Protein AF-G3IYX1-F1 (afdb_monomer_lite)

Organism: Methylobacter tundripaludum (strain ATCC BAA-1195 / DSM 17260 / SV96) (NCBI:txid697282)

Radius of gyration: 23.62 Å; chains: 1; bounding box: 46×28×60 Å

Structure (mmCIF, N/CA/C/O backbone):
data_AF-G3IYX1-F1
#
_entry.id   AF-G3IYX1-F1
#
loop_
_atom_site.group_PDB
_atom_site.id
_atom_site.type_symbol
_atom_site.label_atom_id
_atom_site.label_alt_id
_atom_site.label_comp_id
_atom_site.label_asym_id
_atom_site.label_entity_id
_atom_site.label_seq_id
_atom_site.pdbx_PDB_ins_code
_atom_site.Cartn_x
_atom_site.Cartn_y
_atom_site.Cartn_z
_atom_site.occupancy
_atom_site.B_iso_or_equiv
_atom_site.auth_seq_id
_atom_site.auth_comp_id
_atom_site.auth_asym_id
_atom_site.auth_atom_id
_atom_site.pdbx_PDB_model_num
ATOM 1 N N . MET A 1 1 ? -10.344 -16.133 19.775 1.00 46.09 1 MET A N 1
ATOM 2 C CA . MET A 1 1 ? -10.363 -15.340 18.525 1.00 46.09 1 MET A CA 1
ATOM 3 C C . MET A 1 1 ? -11.336 -16.036 17.587 1.00 46.09 1 MET A C 1
ATOM 5 O O . MET A 1 1 ? -11.238 -17.249 17.470 1.00 46.09 1 MET A O 1
ATOM 9 N N . LYS A 1 2 ? -12.342 -15.343 17.036 1.00 52.66 2 LYS A N 1
ATOM 10 C CA . LYS A 1 2 ? -13.260 -15.963 16.062 1.00 52.66 2 LYS A CA 1
ATOM 11 C C . LYS A 1 2 ? -12.440 -16.294 14.811 1.00 52.66 2 LYS A C 1
ATOM 13 O O . LYS A 1 2 ? -11.931 -15.370 14.187 1.00 52.66 2 LYS A O 1
ATOM 18 N N . ASN A 1 3 ? -12.285 -17.578 14.485 1.00 54.50 3 ASN A N 1
ATOM 19 C CA . ASN A 1 3 ? -11.674 -18.012 13.227 1.00 54.50 3 ASN A CA 1
ATOM 20 C C . ASN A 1 3 ? -12.611 -17.613 12.087 1.00 54.50 3 ASN A C 1
ATOM 22 O O . ASN A 1 3 ? -13.579 -18.317 11.806 1.00 54.50 3 ASN A O 1
ATOM 26 N N . GLN A 1 4 ? -12.369 -16.448 11.492 1.00 67.31 4 GLN A N 1
ATOM 27 C CA . GLN A 1 4 ? -13.032 -16.063 10.255 1.00 67.31 4 GLN A CA 1
ATOM 28 C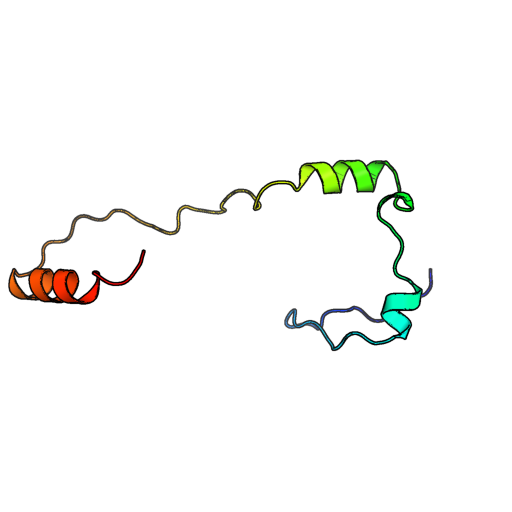 C . GLN A 1 4 ? -12.353 -16.782 9.093 1.00 67.31 4 GLN A C 1
ATOM 30 O O . GLN A 1 4 ? -11.129 -16.932 9.084 1.00 67.31 4 GLN A O 1
ATOM 35 N N . SER A 1 5 ? -13.157 -17.253 8.140 1.00 71.62 5 SER A N 1
ATOM 36 C CA . SER A 1 5 ? -12.646 -17.831 6.901 1.00 71.62 5 SER A CA 1
ATOM 37 C C . SER A 1 5 ? -11.708 -16.829 6.218 1.00 71.62 5 SER A C 1
ATOM 39 O O . SER A 1 5 ? -12.019 -15.632 6.204 1.00 71.62 5 SER A O 1
ATOM 41 N N . PRO A 1 6 ? -10.571 -17.283 5.668 1.00 85.56 6 PRO A N 1
ATOM 42 C CA . PRO A 1 6 ? -9.628 -16.402 4.993 1.00 85.56 6 PRO A CA 1
ATOM 43 C C . PRO A 1 6 ? -10.290 -15.652 3.824 1.00 85.56 6 PRO A C 1
ATOM 45 O O . PRO A 1 6 ? -11.242 -16.135 3.209 1.00 85.56 6 PRO A O 1
ATOM 48 N N . LEU A 1 7 ? -9.803 -14.436 3.552 1.00 88.50 7 LEU A N 1
ATOM 49 C CA . LEU A 1 7 ? -10.276 -13.591 2.443 1.00 88.50 7 LEU A CA 1
ATOM 50 C C . LEU A 1 7 ? -9.753 -14.055 1.078 1.00 88.50 7 LEU A C 1
ATOM 52 O O . LEU A 1 7 ? -10.328 -13.703 0.052 1.00 88.50 7 LEU A O 1
ATOM 56 N N . THR A 1 8 ? -8.671 -14.827 1.078 1.00 91.69 8 THR A N 1
ATOM 57 C CA . THR A 1 8 ? -8.045 -15.397 -0.114 1.00 91.69 8 THR A CA 1
ATOM 58 C C . THR A 1 8 ? -8.120 -16.914 -0.097 1.00 91.69 8 THR A C 1
ATOM 60 O O . THR A 1 8 ? -8.071 -17.528 0.975 1.00 91.69 8 THR A O 1
ATOM 63 N N . ASP A 1 9 ? -8.211 -17.509 -1.281 1.00 89.88 9 ASP A N 1
ATOM 64 C CA . ASP A 1 9 ? -8.116 -18.954 -1.468 1.00 89.88 9 ASP A CA 1
ATOM 65 C C . ASP A 1 9 ? -6.655 -19.448 -1.546 1.00 89.88 9 ASP A C 1
ATOM 67 O O . ASP A 1 9 ? -5.708 -18.716 -1.243 1.00 89.88 9 ASP A O 1
ATOM 71 N N . ALA A 1 10 ? -6.479 -20.731 -1.880 1.00 91.81 10 ALA A N 1
ATOM 72 C CA . ALA A 1 10 ? -5.166 -21.369 -1.972 1.00 91.81 10 ALA A CA 1
ATOM 73 C C . ALA A 1 10 ? -4.328 -20.874 -3.164 1.00 91.81 10 ALA A C 1
ATOM 75 O O . ALA A 1 10 ? -3.100 -20.939 -3.097 1.00 91.81 10 ALA A O 1
ATOM 76 N N . ASP A 1 11 ? -4.980 -20.372 -4.213 1.00 92.50 11 ASP A N 1
ATOM 77 C CA . ASP A 1 11 ? -4.338 -19.813 -5.403 1.00 92.50 11 ASP A CA 1
ATOM 78 C C . ASP A 1 11 ? -4.028 -18.313 -5.225 1.00 92.50 11 ASP A C 1
ATOM 80 O O . ASP A 1 11 ? -3.255 -17.729 -5.985 1.00 92.50 11 ASP A O 1
ATOM 84 N N . GLY A 1 12 ? -4.550 -17.708 -4.152 1.00 90.69 12 GLY A N 1
ATOM 85 C CA . GLY A 1 12 ? -4.323 -16.316 -3.775 1.00 90.69 12 GLY A CA 1
ATOM 86 C C . GLY A 1 12 ? -5.380 -15.359 -4.317 1.00 90.69 12 GLY A C 1
ATOM 87 O O . GLY A 1 12 ? -5.216 -14.145 -4.175 1.00 90.69 12 GLY A O 1
ATOM 88 N N . GLU A 1 13 ? -6.460 -15.878 -4.896 1.00 92.50 13 GLU A N 1
ATOM 89 C CA . GLU A 1 13 ? -7.555 -15.065 -5.404 1.00 92.50 13 GLU A CA 1
ATOM 90 C C . GLU A 1 13 ? -8.444 -14.590 -4.255 1.00 92.50 13 GLU A C 1
ATOM 92 O O . GLU A 1 13 ? -8.690 -15.295 -3.271 1.00 92.50 13 GLU A O 1
ATOM 97 N N . VAL A 1 14 ? -8.906 -13.346 -4.362 1.00 92.62 14 VAL A N 1
ATOM 98 C CA . VAL A 1 14 ? -9.742 -12.706 -3.345 1.00 92.62 14 VAL A CA 1
ATOM 99 C C . VAL A 1 14 ? -11.202 -13.041 -3.633 1.00 92.62 14 VAL A C 1
ATOM 101 O O . VAL A 1 14 ? -11.694 -12.771 -4.728 1.00 92.62 14 VAL A O 1
ATOM 104 N N . ARG A 1 15 ? -11.917 -13.598 -2.647 1.00 91.06 15 ARG A N 1
ATOM 105 C CA . ARG A 1 15 ? -13.370 -13.803 -2.770 1.00 91.06 15 ARG A CA 1
ATOM 106 C C . ARG A 1 15 ? -14.114 -12.468 -2.783 1.00 91.06 15 ARG A C 1
ATOM 108 O O . ARG A 1 15 ? -13.630 -11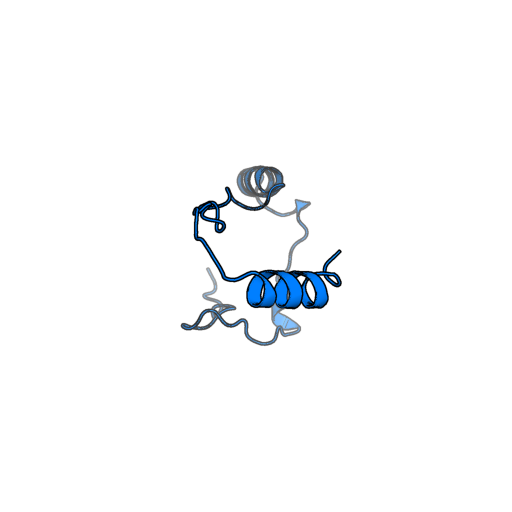.472 -2.247 1.00 91.06 15 ARG A O 1
ATOM 115 N N . GLU A 1 16 ? -15.346 -12.480 -3.277 1.00 91.62 16 GLU A N 1
ATOM 116 C CA . GLU A 1 16 ? -16.232 -11.322 -3.160 1.00 91.62 16 GLU A CA 1
ATOM 117 C C . GLU A 1 16 ? -16.406 -10.886 -1.695 1.00 91.62 16 GLU A C 1
ATOM 119 O O . GLU A 1 16 ? -16.601 -11.710 -0.785 1.00 91.62 16 GLU A O 1
ATOM 124 N N . LEU A 1 17 ? -16.305 -9.573 -1.474 1.00 90.06 17 LEU A N 1
ATOM 125 C CA . LEU A 1 17 ? -16.494 -8.960 -0.164 1.00 90.06 17 LEU A CA 1
ATOM 126 C C . LEU A 1 17 ? -17.984 -8.766 0.106 1.00 90.06 17 LEU A C 1
ATOM 128 O O . LEU A 1 17 ? -18.728 -8.235 -0.717 1.00 90.06 17 LEU A O 1
ATOM 132 N N . THR A 1 18 ? -18.403 -9.178 1.294 1.00 90.69 18 THR A N 1
ATOM 133 C CA . THR A 1 18 ? -19.787 -9.113 1.767 1.00 90.69 18 THR A CA 1
ATOM 134 C C . THR A 1 18 ? -19.967 -7.980 2.770 1.00 90.69 18 THR A C 1
ATOM 136 O O . THR A 1 18 ? -19.000 -7.465 3.336 1.00 90.69 18 THR A O 1
ATOM 139 N N . GLU A 1 19 ? -21.213 -7.599 3.049 1.00 91.50 19 GLU A N 1
ATOM 140 C CA . GLU A 1 19 ? -21.525 -6.593 4.071 1.00 91.50 19 GLU A CA 1
ATOM 141 C C . GLU A 1 19 ? -20.989 -6.984 5.460 1.00 91.50 19 GLU A C 1
ATOM 143 O O . GLU A 1 19 ? -20.577 -6.129 6.246 1.00 91.50 19 GLU A O 1
ATOM 148 N N . GLU A 1 20 ? -20.948 -8.282 5.765 1.00 88.19 20 GLU A N 1
ATOM 149 C CA . GLU A 1 20 ? -20.398 -8.845 6.999 1.00 88.19 20 GLU A CA 1
ATOM 150 C C . GLU A 1 20 ? -18.905 -8.557 7.170 1.00 88.19 20 GLU A C 1
ATOM 152 O O . GLU A 1 20 ? -18.449 -8.351 8.300 1.00 88.19 20 GLU A O 1
ATOM 157 N N . ASP A 1 21 ? -18.151 -8.507 6.072 1.00 88.25 21 ASP A N 1
ATOM 158 C CA . ASP A 1 21 ? -16.720 -8.205 6.103 1.00 88.25 21 ASP A CA 1
ATOM 159 C C . ASP A 1 21 ? -16.494 -6.745 6.528 1.00 88.25 21 ASP A C 1
ATOM 161 O O . ASP A 1 21 ? -15.647 -6.456 7.378 1.00 88.25 21 ASP A O 1
ATOM 165 N N . PHE A 1 22 ? -17.329 -5.826 6.031 1.00 89.44 22 PHE A N 1
ATOM 166 C CA . PHE A 1 22 ? -17.250 -4.404 6.371 1.00 89.44 22 PHE A CA 1
ATOM 167 C C . PHE A 1 22 ? -17.664 -4.098 7.812 1.00 89.44 22 PHE A C 1
ATOM 169 O O . PHE A 1 22 ? -17.131 -3.162 8.405 1.00 89.44 22 PHE A O 1
ATOM 176 N N . LYS A 1 23 ? -18.546 -4.899 8.425 1.00 90.62 23 LYS A N 1
ATOM 177 C CA . LYS A 1 23 ? -18.944 -4.723 9.840 1.00 90.62 23 LYS A CA 1
ATOM 178 C C . LYS A 1 23 ? -17.766 -4.848 10.811 1.00 90.62 23 LYS A C 1
ATOM 180 O O . LYS A 1 23 ? -17.820 -4.298 11.907 1.00 90.62 23 LYS A O 1
ATOM 185 N N . ASN A 1 24 ? -16.714 -5.566 10.417 1.00 85.31 24 ASN A N 1
ATOM 186 C CA . ASN A 1 24 ? -15.507 -5.747 11.223 1.00 85.31 24 ASN A CA 1
ATOM 187 C C . ASN A 1 24 ? -14.377 -4.781 10.829 1.00 85.31 24 ASN A C 1
ATOM 189 O O . ASN A 1 24 ? -13.320 -4.792 11.464 1.00 85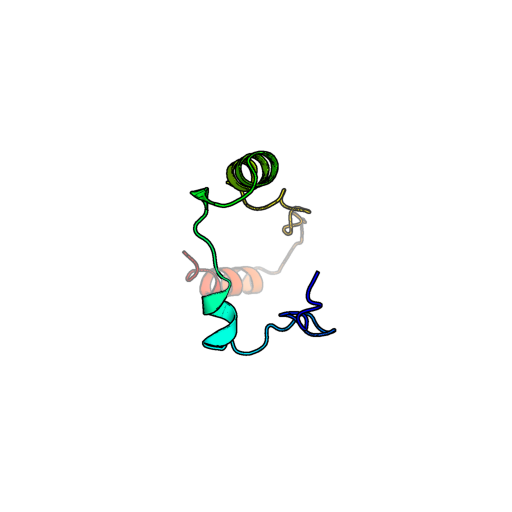.31 24 ASN A O 1
ATOM 193 N N . ALA A 1 25 ? -14.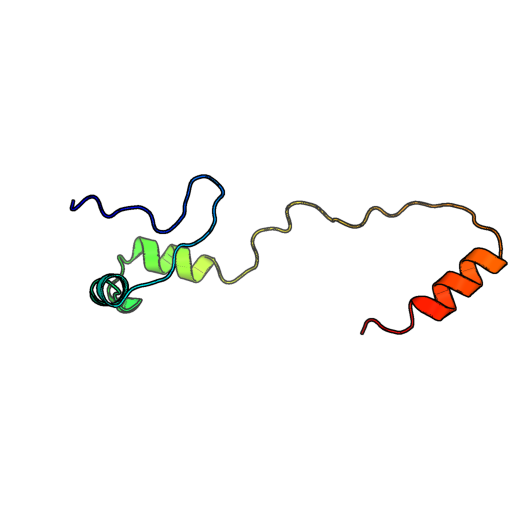569 -3.960 9.792 1.00 89.06 25 ALA A N 1
ATOM 194 C CA . ALA A 1 25 ? -13.577 -2.987 9.367 1.00 89.06 25 ALA A CA 1
ATOM 195 C C . ALA A 1 25 ? -13.460 -1.865 10.406 1.00 89.06 25 ALA A C 1
ATOM 197 O O . ALA A 1 25 ? -14.454 -1.298 10.860 1.00 89.06 25 ALA A O 1
ATOM 198 N N . VAL A 1 26 ? -12.225 -1.528 10.775 1.00 91.00 26 VAL A N 1
ATOM 199 C CA . VAL A 1 26 ? -11.931 -0.464 11.741 1.00 91.00 26 VAL A CA 1
ATOM 200 C C . VAL A 1 26 ? -11.120 0.647 11.081 1.00 91.00 26 VAL A C 1
ATOM 202 O O . VAL A 1 26 ? -10.313 0.374 10.187 1.00 91.00 26 VAL A O 1
ATOM 205 N N . PRO A 1 27 ? -11.299 1.911 11.504 1.00 93.44 27 PRO A N 1
ATOM 206 C CA . PRO A 1 27 ? -10.479 3.000 10.999 1.00 93.44 27 PRO A CA 1
ATOM 207 C C . PRO A 1 27 ? -9.016 2.798 11.402 1.00 93.44 27 PRO A C 1
ATOM 209 O O . PRO A 1 27 ? -8.710 2.193 12.429 1.00 93.44 27 PRO A O 1
ATOM 212 N N . PHE A 1 28 ? -8.099 3.381 10.630 1.00 92.56 28 PHE A N 1
ATOM 213 C CA . PHE A 1 28 ? -6.658 3.285 10.883 1.00 92.56 28 PHE A CA 1
ATOM 214 C C . PHE A 1 28 ? -6.261 3.703 12.310 1.00 92.56 28 PHE A C 1
ATOM 216 O O . PHE A 1 28 ? -5.369 3.111 12.912 1.00 92.56 28 PHE A O 1
ATOM 223 N N . SER A 1 29 ? -6.943 4.705 12.870 1.00 94.56 29 SER A N 1
ATOM 224 C CA . SER A 1 29 ? -6.718 5.202 14.231 1.00 94.56 29 SER A CA 1
ATOM 225 C C . SER A 1 29 ? -7.042 4.186 15.329 1.00 94.56 29 SER A C 1
ATOM 227 O O . SER A 1 29 ? -6.511 4.311 16.428 1.00 94.56 29 SER A O 1
ATOM 229 N N . ALA A 1 30 ? -7.886 3.191 15.044 1.00 95.31 30 ALA A N 1
ATOM 230 C CA . ALA A 1 30 ? -8.254 2.134 15.983 1.00 95.31 30 ALA A CA 1
ATOM 231 C C . ALA A 1 30 ? -7.285 0.937 15.954 1.00 95.31 30 ALA A C 1
ATOM 233 O O . ALA A 1 30 ? -7.434 0.003 16.741 1.00 95.31 30 ALA A O 1
ATOM 234 N N . LEU A 1 31 ? -6.295 0.942 15.054 1.00 94.19 31 LEU A N 1
ATOM 235 C CA . LEU A 1 31 ? -5.278 -0.105 14.978 1.00 94.19 31 LEU A CA 1
ATOM 236 C C . LEU A 1 31 ? -4.246 0.045 16.112 1.00 94.19 31 LEU A C 1
ATOM 238 O O . LEU A 1 31 ? -3.994 1.164 16.560 1.00 94.19 31 LEU A O 1
ATOM 242 N N . PRO A 1 32 ? -3.579 -1.036 16.551 1.00 95.50 32 PRO A N 1
ATOM 243 C CA . PRO A 1 32 ? -2.480 -0.943 17.513 1.00 95.50 32 PRO A CA 1
ATOM 244 C C . PRO A 1 32 ? -1.343 -0.033 17.025 1.00 95.50 32 PRO A C 1
ATOM 246 O O . PRO A 1 32 ? -1.009 -0.029 15.840 1.00 95.50 32 PRO A O 1
ATOM 249 N N . GLU A 1 33 ? -0.698 0.698 17.935 1.00 93.44 33 GLU A N 1
ATOM 250 C CA . GLU A 1 33 ? 0.333 1.697 17.602 1.00 93.44 33 GLU A CA 1
ATOM 251 C C . GLU A 1 33 ? 1.533 1.109 16.837 1.00 93.44 33 GLU A C 1
ATOM 253 O O . GLU A 1 33 ? 2.027 1.705 15.872 1.00 93.44 33 GLU A O 1
ATOM 258 N N . SER A 1 34 ? 1.958 -0.103 17.203 1.00 93.31 34 SER A N 1
ATOM 259 C CA . SER A 1 34 ? 3.013 -0.839 16.498 1.00 93.31 34 SER A CA 1
ATOM 260 C C . SER A 1 34 ? 2.649 -1.107 15.035 1.00 93.31 34 SER A C 1
ATOM 262 O O . SER A 1 34 ? 3.476 -0.933 14.138 1.00 93.31 34 SER A O 1
ATOM 264 N N . LEU A 1 35 ? 1.390 -1.461 14.777 1.00 91.50 35 LEU A N 1
ATOM 265 C CA . LEU A 1 35 ? 0.879 -1.738 13.440 1.00 91.50 35 LEU A CA 1
ATOM 266 C C . LEU A 1 35 ? 0.688 -0.447 12.635 1.00 91.50 35 LEU A C 1
ATOM 268 O O . LEU A 1 35 ? 1.075 -0.391 11.470 1.00 91.50 35 LEU A O 1
ATOM 272 N N . GLN A 1 36 ? 0.185 0.621 13.261 1.00 93.69 36 GLN A N 1
ATOM 273 C CA . GLN A 1 36 ? 0.129 1.941 12.627 1.00 93.69 36 GLN A CA 1
ATOM 274 C C . GLN A 1 36 ? 1.523 2.407 12.175 1.00 93.69 36 GLN A C 1
ATOM 276 O O . GLN A 1 36 ? 1.677 2.944 11.078 1.00 93.69 36 GLN A O 1
ATOM 281 N N . THR A 1 37 ? 2.546 2.189 13.003 1.00 90.00 37 THR A N 1
ATOM 282 C CA . THR A 1 37 ? 3.938 2.543 12.692 1.00 90.00 37 THR A CA 1
ATOM 283 C C . THR A 1 37 ? 4.469 1.744 11.503 1.00 90.00 37 THR A C 1
ATOM 285 O O . THR A 1 37 ? 5.008 2.332 10.563 1.00 90.00 37 THR A O 1
ATOM 288 N N . ALA A 1 38 ? 4.249 0.427 11.487 1.00 87.25 38 ALA A N 1
ATOM 289 C CA . ALA A 1 38 ? 4.651 -0.432 10.374 1.00 87.25 38 ALA A CA 1
ATOM 290 C C . ALA A 1 38 ? 3.980 -0.021 9.049 1.00 87.25 38 ALA A C 1
ATOM 292 O O . ALA A 1 38 ? 4.656 0.139 8.032 1.00 87.25 38 ALA A O 1
ATOM 293 N N . LEU A 1 39 ? 2.666 0.228 9.067 1.00 87.81 39 LEU A N 1
ATOM 294 C CA . LEU A 1 39 ? 1.900 0.647 7.888 1.00 87.81 39 LEU A CA 1
ATOM 295 C C . LEU A 1 39 ? 2.308 2.031 7.369 1.00 87.81 39 LEU A C 1
ATOM 297 O O . LEU A 1 39 ? 2.350 2.247 6.159 1.00 87.81 39 LEU A O 1
ATOM 301 N N . ARG A 1 40 ? 2.680 2.970 8.248 1.00 86.12 40 ARG A N 1
ATOM 302 C CA . ARG A 1 40 ? 3.263 4.254 7.818 1.00 86.12 40 ARG A CA 1
ATOM 303 C C . ARG A 1 40 ? 4.621 4.078 7.129 1.00 86.12 40 ARG A C 1
ATOM 305 O O . ARG A 1 40 ? 4.944 4.867 6.241 1.00 86.12 40 ARG A O 1
ATOM 312 N N . GLY A 1 41 ? 5.392 3.058 7.510 1.00 78.12 41 GLY A N 1
ATOM 313 C CA . GLY A 1 41 ? 6.673 2.706 6.889 1.00 78.12 41 GLY A CA 1
ATOM 314 C C . GLY A 1 41 ? 6.553 2.093 5.487 1.00 78.12 41 GLY A C 1
ATOM 315 O O . GLY A 1 41 ? 7.512 2.132 4.722 1.00 78.12 41 GLY A O 1
ATOM 316 N N . LEU A 1 42 ? 5.369 1.598 5.109 1.00 71.69 42 LEU A N 1
ATOM 317 C CA . LEU A 1 42 ? 5.069 0.982 3.807 1.00 71.69 42 LEU A CA 1
ATOM 318 C C . LEU A 1 42 ? 4.834 1.990 2.663 1.00 71.69 42 LEU A C 1
ATOM 320 O O . LEU A 1 42 ? 4.395 1.603 1.585 1.00 71.69 42 LEU A O 1
ATOM 324 N N . LYS A 1 43 ? 5.156 3.280 2.844 1.00 62.94 43 LYS A N 1
ATOM 325 C CA . LYS A 1 43 ? 4.969 4.353 1.839 1.00 62.94 43 LYS A CA 1
ATOM 326 C C . LYS A 1 43 ? 5.728 4.174 0.508 1.00 62.94 43 LYS A C 1
ATOM 328 O O . LYS A 1 43 ? 5.640 5.044 -0.354 1.00 62.94 43 LYS A O 1
ATOM 333 N N . GLY A 1 44 ? 6.451 3.077 0.310 1.00 66.81 44 GLY A N 1
ATOM 334 C CA . GLY A 1 44 ? 7.088 2.730 -0.955 1.00 66.81 44 GLY A CA 1
ATOM 335 C C . GLY A 1 44 ? 6.630 1.365 -1.451 1.00 66.81 44 GLY A C 1
ATOM 336 O O . GLY A 1 44 ? 6.408 0.449 -0.660 1.00 66.81 44 GLY A O 1
ATOM 337 N N . ARG A 1 45 ? 6.568 1.206 -2.781 1.00 60.41 45 ARG A N 1
ATOM 338 C CA . ARG A 1 45 ? 6.623 -0.117 -3.420 1.00 60.41 45 ARG A CA 1
ATOM 339 C C . ARG A 1 45 ? 7.751 -0.899 -2.741 1.00 60.41 45 ARG A C 1
ATOM 341 O O . ARG A 1 45 ? 8.843 -0.352 -2.572 1.00 60.41 45 ARG A O 1
ATOM 348 N N . GLY A 1 46 ? 7.482 -2.140 -2.332 1.00 63.50 46 GLY A N 1
ATOM 349 C CA . GLY A 1 46 ? 8.512 -3.008 -1.763 1.00 63.50 46 GLY A CA 1
ATOM 350 C C . GLY A 1 46 ? 9.759 -2.992 -2.648 1.00 63.50 46 GLY A C 1
ATOM 351 O O . GLY A 1 46 ? 9.644 -2.814 -3.865 1.00 63.50 46 GLY A O 1
ATOM 352 N N . LYS A 1 47 ? 10.940 -3.115 -2.029 1.00 59.06 47 LYS A N 1
ATOM 353 C CA . LYS A 1 47 ? 12.242 -3.068 -2.710 1.00 59.06 47 LYS A CA 1
ATOM 354 C C . LYS A 1 47 ? 12.134 -3.848 -4.024 1.00 59.06 47 LYS A C 1
ATOM 356 O O . LYS A 1 47 ? 11.811 -5.032 -3.982 1.00 59.06 47 LYS A O 1
ATOM 361 N N . GLN A 1 48 ? 12.317 -3.175 -5.165 1.00 64.75 48 GLN A N 1
ATOM 362 C CA . GLN A 1 48 ? 12.258 -3.808 -6.485 1.00 64.75 48 GLN A CA 1
ATOM 363 C C . GLN A 1 48 ? 13.144 -5.061 -6.443 1.00 64.75 48 GLN A C 1
ATOM 365 O O . GLN A 1 48 ? 14.359 -4.930 -6.307 1.00 64.75 48 GLN A O 1
ATOM 370 N N . GLN A 1 49 ? 12.532 -6.254 -6.452 1.00 65.12 49 GLN A N 1
ATOM 371 C CA . GLN A 1 49 ? 13.217 -7.497 -6.062 1.00 65.12 49 GLN A CA 1
ATOM 372 C C . GLN A 1 49 ? 14.406 -7.811 -6.975 1.00 65.12 49 GLN A C 1
ATOM 374 O O . GLN A 1 49 ? 15.416 -8.344 -6.525 1.00 65.12 49 GLN A O 1
ATOM 379 N N . SER A 1 50 ? 14.316 -7.401 -8.235 1.00 60.84 50 SER A N 1
ATOM 380 C CA . SER A 1 50 ? 15.415 -7.399 -9.189 1.00 60.84 50 SER A CA 1
ATOM 381 C C . SER A 1 50 ? 15.105 -6.416 -10.326 1.00 60.84 50 SER A C 1
ATOM 383 O O . SER A 1 50 ? 13.935 -6.158 -10.630 1.00 60.84 50 SER A O 1
ATOM 385 N N . PRO A 1 51 ? 16.114 -5.807 -10.970 1.00 68.38 51 PRO A N 1
ATOM 386 C CA . PRO A 1 51 ? 15.915 -5.147 -12.253 1.00 68.38 51 PRO A CA 1
ATOM 387 C C . PRO A 1 51 ? 15.398 -6.171 -13.268 1.00 68.38 51 PRO A C 1
ATOM 389 O O .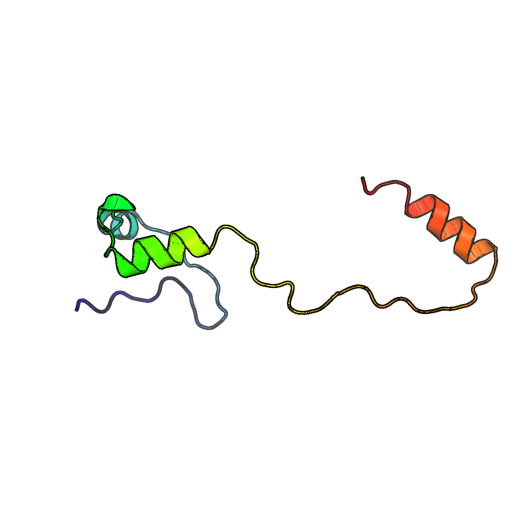 PRO A 1 51 ? 16.096 -7.122 -13.597 1.00 68.38 51 PRO A O 1
ATOM 392 N N . THR A 1 52 ? 14.180 -5.987 -13.779 1.00 71.50 52 THR A N 1
ATOM 393 C CA . THR A 1 52 ? 13.605 -6.880 -14.804 1.00 71.50 52 THR A CA 1
ATOM 394 C C . THR A 1 52 ? 14.310 -6.727 -16.152 1.00 71.50 52 THR A C 1
ATOM 396 O O . THR A 1 52 ? 14.254 -7.620 -16.992 1.00 71.50 52 THR A O 1
ATOM 399 N N . LYS A 1 53 ? 14.966 -5.583 -16.381 1.00 73.31 53 LYS A N 1
ATOM 400 C CA . LYS A 1 53 ? 15.688 -5.300 -17.621 1.00 73.31 53 LYS A CA 1
ATOM 401 C C . LYS A 1 53 ? 17.140 -5.746 -17.506 1.00 73.31 53 LYS A C 1
ATOM 403 O O . LYS A 1 53 ? 17.906 -5.186 -16.726 1.00 73.31 53 LYS A O 1
ATOM 408 N N . VAL A 1 54 ? 17.512 -6.705 -18.345 1.00 78.88 54 VAL A N 1
ATOM 409 C CA . VAL A 1 54 ? 18.898 -7.114 -18.577 1.00 78.88 54 VAL A CA 1
ATOM 410 C C . VAL A 1 54 ? 19.401 -6.367 -19.811 1.00 78.88 54 VAL A C 1
ATOM 412 O O . VAL A 1 54 ? 18.817 -6.484 -20.886 1.00 78.88 54 VAL A O 1
ATOM 415 N N . SER A 1 55 ? 20.460 -5.568 -19.663 1.00 80.56 55 SER A N 1
ATOM 416 C CA . SER A 1 55 ? 21.144 -4.973 -20.817 1.00 80.56 55 SER A CA 1
ATOM 417 C C . SER A 1 55 ? 21.971 -6.055 -21.506 1.00 80.56 55 SER A C 1
ATOM 419 O O . SER A 1 55 ? 22.766 -6.735 -20.860 1.00 80.56 55 SER A O 1
ATOM 421 N N . THR A 1 56 ? 21.777 -6.256 -22.806 1.00 79.56 56 THR A N 1
ATOM 422 C CA . THR A 1 56 ? 22.555 -7.215 -23.598 1.00 79.56 56 THR A CA 1
ATOM 423 C C . THR A 1 56 ? 22.856 -6.619 -24.965 1.00 79.56 56 THR A C 1
ATOM 425 O O . THR A 1 56 ? 21.982 -6.033 -25.602 1.00 79.56 56 THR A O 1
ATOM 428 N N . THR A 1 57 ? 24.100 -6.775 -25.418 1.00 86.50 57 THR A N 1
ATOM 429 C CA . THR A 1 57 ? 24.527 -6.355 -26.754 1.00 86.50 57 THR A CA 1
ATOM 430 C C . THR A 1 57 ? 24.265 -7.484 -27.742 1.00 86.50 57 THR A C 1
ATOM 432 O O . THR A 1 57 ? 24.920 -8.521 -27.695 1.00 86.50 57 THR A O 1
ATOM 435 N N . VAL A 1 58 ? 23.329 -7.265 -28.658 1.00 84.81 58 VAL A N 1
ATOM 436 C CA . VAL A 1 58 ? 23.004 -8.166 -2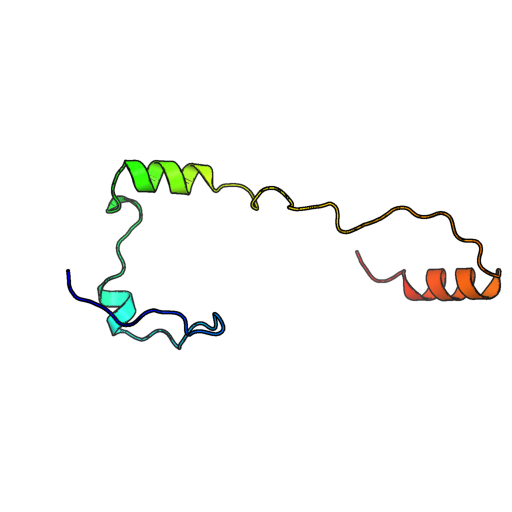9.771 1.00 84.81 58 VAL A CA 1
ATOM 437 C C . VAL A 1 58 ? 23.022 -7.374 -31.072 1.00 84.81 58 VAL A C 1
ATOM 439 O O . VAL A 1 58 ? 22.661 -6.196 -31.094 1.00 84.81 58 VAL A O 1
ATOM 442 N N . ARG A 1 59 ? 23.491 -8.000 -32.156 1.00 88.88 59 ARG A N 1
ATOM 443 C CA . ARG A 1 59 ? 23.452 -7.410 -33.498 1.00 88.88 59 ARG A CA 1
ATOM 444 C C . ARG A 1 59 ? 22.236 -7.950 -34.234 1.00 88.88 59 ARG A C 1
ATOM 446 O O . ARG A 1 59 ? 22.001 -9.151 -34.222 1.00 88.88 59 ARG A O 1
ATOM 453 N N . PHE A 1 60 ? 21.504 -7.050 -34.868 1.00 88.12 60 PHE A N 1
ATOM 454 C CA . PHE A 1 60 ? 20.370 -7.365 -35.722 1.00 88.12 60 PHE A CA 1
ATOM 455 C C . PHE A 1 60 ? 20.599 -6.747 -37.096 1.00 88.12 60 PHE A C 1
ATOM 457 O O . PHE A 1 60 ? 21.322 -5.752 -37.215 1.00 88.12 60 PHE A O 1
ATOM 464 N N . ASP A 1 61 ? 19.955 -7.319 -38.107 1.00 92.69 61 ASP A N 1
ATOM 465 C CA . ASP A 1 61 ? 19.899 -6.727 -39.437 1.00 92.69 61 ASP A CA 1
ATOM 466 C C . ASP A 1 61 ? 19.153 -5.387 -39.407 1.00 92.69 61 ASP A C 1
ATOM 468 O O . ASP A 1 61 ? 18.309 -5.132 -38.540 1.00 92.69 61 ASP A O 1
ATOM 472 N N . ARG A 1 62 ? 19.475 -4.509 -40.363 1.00 90.44 62 ARG A N 1
ATOM 473 C CA . ARG A 1 62 ? 18.926 -3.147 -40.440 1.00 90.44 62 ARG A CA 1
ATOM 474 C C . ARG A 1 62 ? 17.393 -3.144 -40.449 1.00 90.44 62 ARG A C 1
ATOM 476 O O . ARG A 1 62 ? 16.794 -2.419 -39.659 1.00 90.44 62 ARG A O 1
ATOM 483 N N . ASP A 1 63 ? 16.789 -3.999 -41.264 1.00 90.81 63 ASP A N 1
ATOM 484 C CA . ASP A 1 63 ? 15.338 -4.033 -41.481 1.00 90.81 63 ASP A CA 1
ATOM 485 C C . ASP A 1 63 ? 14.569 -4.415 -40.205 1.00 90.81 63 ASP A C 1
ATOM 487 O O . ASP A 1 63 ? 13.492 -3.890 -39.921 1.00 90.81 63 ASP A O 1
ATOM 491 N N . VAL A 1 64 ? 15.165 -5.280 -39.377 1.00 88.62 64 VAL A N 1
ATOM 492 C CA . VAL A 1 64 ? 14.615 -5.680 -38.075 1.00 88.62 64 VAL A CA 1
ATOM 493 C C . VAL A 1 64 ? 14.605 -4.493 -37.109 1.00 88.62 64 VAL A C 1
ATOM 495 O O . VAL A 1 64 ? 13.621 -4.269 -36.400 1.00 88.62 64 VAL A O 1
ATOM 498 N N . LEU A 1 65 ? 15.673 -3.689 -37.095 1.00 88.06 65 LEU A N 1
ATOM 499 C CA . LEU A 1 65 ? 15.742 -2.483 -36.264 1.00 88.06 65 LEU A CA 1
ATOM 500 C C . LEU A 1 65 ? 14.714 -1.434 -36.696 1.00 88.06 65 LEU A C 1
ATOM 502 O O . LEU A 1 65 ? 14.112 -0.783 -35.839 1.00 88.06 65 LEU A O 1
ATOM 506 N N . ASP A 1 66 ? 14.504 -1.276 -38.000 1.00 89.31 66 ASP A N 1
ATOM 507 C CA . ASP A 1 66 ? 13.560 -0.300 -38.543 1.00 89.31 66 ASP A CA 1
ATOM 508 C C . ASP A 1 66 ? 12.106 -0.689 -38.207 1.00 89.31 66 ASP A C 1
ATOM 510 O O . ASP A 1 66 ? 11.325 0.160 -37.764 1.00 89.31 66 ASP A O 1
ATOM 514 N N . ALA A 1 67 ? 11.769 -1.985 -38.263 1.00 87.44 67 ALA A N 1
ATOM 515 C CA . ALA A 1 67 ? 10.474 -2.511 -37.821 1.00 87.44 67 ALA A CA 1
ATOM 516 C C . ALA A 1 67 ? 10.218 -2.296 -36.313 1.00 87.44 67 ALA A C 1
ATOM 518 O O . ALA A 1 67 ? 9.121 -1.894 -35.906 1.00 87.44 67 ALA A O 1
ATOM 519 N N . PHE A 1 68 ? 11.230 -2.500 -35.461 1.00 85.00 68 PHE A N 1
ATOM 520 C CA . PHE A 1 68 ? 11.100 -2.229 -34.025 1.00 85.00 68 PHE A CA 1
ATOM 521 C C . PHE A 1 68 ? 10.917 -0.736 -33.724 1.00 85.00 68 PHE A C 1
ATOM 523 O O . PHE A 1 68 ? 10.113 -0.377 -32.866 1.00 85.00 68 PHE A O 1
ATOM 530 N N . ARG A 1 69 ? 11.606 0.156 -34.446 1.00 82.75 69 ARG A N 1
ATOM 531 C CA . ARG A 1 69 ? 11.439 1.613 -34.286 1.00 82.75 69 ARG A CA 1
ATOM 532 C C . ARG A 1 69 ? 10.045 2.085 -34.688 1.00 82.75 69 ARG A C 1
ATOM 534 O O . ARG A 1 69 ? 9.485 2.939 -34.006 1.00 82.75 69 ARG A O 1
ATOM 541 N N . ALA A 1 70 ? 9.482 1.514 -35.752 1.00 83.94 70 ALA A N 1
ATOM 542 C CA . ALA A 1 70 ? 8.134 1.838 -36.210 1.00 83.94 70 ALA A CA 1
ATOM 543 C C . ALA A 1 70 ? 7.046 1.414 -35.204 1.00 83.94 70 ALA A C 1
ATOM 545 O O . ALA A 1 70 ? 6.044 2.108 -35.045 1.00 83.94 70 ALA A O 1
ATOM 546 N N . THR A 1 71 ? 7.248 0.295 -34.502 1.00 75.44 71 THR A N 1
ATOM 547 C CA . THR A 1 71 ? 6.269 -0.267 -33.552 1.00 75.44 71 THR A CA 1
ATOM 548 C C . THR A 1 71 ? 6.410 0.280 -32.128 1.00 75.44 71 THR A C 1
ATOM 550 O O . THR A 1 71 ? 5.408 0.452 -31.437 1.00 75.44 71 THR A O 1
ATOM 553 N N . ALA A 1 72 ? 7.624 0.629 -31.691 1.00 64.31 72 ALA A N 1
ATOM 554 C CA . ALA A 1 72 ? 7.896 1.109 -30.333 1.00 64.31 72 ALA A CA 1
ATOM 555 C C . ALA A 1 72 ? 7.512 2.584 -30.074 1.00 64.31 72 ALA A C 1
ATOM 557 O O . ALA A 1 72 ? 7.603 3.046 -28.939 1.00 64.31 72 ALA A O 1
ATOM 558 N N . GLY A 1 73 ? 7.058 3.330 -31.088 1.00 57.62 73 GLY A N 1
ATOM 559 C CA . GLY A 1 73 ? 6.663 4.744 -30.969 1.00 57.62 73 GLY A CA 1
ATOM 560 C C . GLY A 1 73 ? 5.364 5.026 -30.191 1.00 57.62 73 GLY A C 1
ATOM 561 O O . GLY A 1 73 ? 4.980 6.186 -30.072 1.00 57.62 73 GLY A O 1
ATOM 562 N N . LYS A 1 74 ? 4.674 4.008 -29.657 1.00 52.03 74 LYS A N 1
ATOM 563 C CA . LYS A 1 74 ? 3.468 4.150 -28.816 1.00 52.03 74 LYS A CA 1
ATOM 564 C C . LYS A 1 74 ? 3.643 3.434 -27.477 1.00 52.03 74 LYS A C 1
ATOM 566 O O . LYS A 1 74 ? 3.064 2.382 -27.237 1.00 52.03 74 LYS A O 1
ATOM 571 N N . SER A 1 75 ? 4.454 4.001 -26.597 1.00 50.50 75 SER A N 1
ATOM 572 C CA . SER A 1 75 ? 4.388 3.708 -25.164 1.00 50.50 75 SER A CA 1
ATOM 573 C C . SER A 1 75 ? 5.063 4.847 -24.409 1.00 50.50 75 SER A C 1
ATOM 575 O O . SER A 1 75 ? 6.255 4.785 -24.109 1.00 50.50 75 SER A O 1
ATOM 577 N N . GLY A 1 76 ? 4.283 5.886 -24.134 1.00 43.19 76 GLY A N 1
ATOM 578 C CA . GLY A 1 76 ? 4.598 7.008 -23.258 1.00 43.19 76 GLY A CA 1
ATOM 579 C C . GLY A 1 76 ? 3.292 7.627 -22.808 1.00 43.19 76 GLY A C 1
ATOM 580 O O . GLY A 1 76 ? 2.527 8.015 -23.718 1.00 43.19 76 GLY A O 1
#

Secondary structure (DSSP, 8-state):
---PPPSB-SS-PBPPP-HHHHHT---GGGS-HHHHHHHHHT-S----SS-SPPP------HHHHHHHHHHTTS--

Sequence (76 aa):
MKNQSPLTDADGEVRELTEEDFKNAVPFSALPESLQTALRGLKGRGKQQSPTKVSTTVRFDRDVLDAFRATAGKSG

Foldseek 3Di:
DPPDDDQADPVGDGDDDDPVNVVPDDDLVPDDPVVNVVVVVPPDDPDPPDDPDDDDDDDDDPVVVVVCVVPVPPDD

pLDDT: mean 80.91, std 13.82, range [43.19, 95.5]

InterPro domains:
  IPR025528 BrnA antitoxin of type II toxin-antitoxin system [PF14384] (14-72)